Protein AF-A0A3P6E717-F1 (afdb_monomer_lite)

Organism: Brassica oleracea (NCBI:txid3712)

Structure (mmCIF, N/CA/C/O backbone):
data_AF-A0A3P6E717-F1
#
_entry.id   AF-A0A3P6E717-F1
#
loop_
_atom_site.group_PDB
_atom_site.id
_atom_site.type_symbol
_atom_site.label_atom_id
_atom_site.label_alt_id
_atom_site.label_comp_id
_atom_site.label_asym_id
_atom_site.label_entity_id
_atom_site.label_seq_id
_atom_site.pdbx_PDB_ins_code
_atom_site.Cartn_x
_atom_site.Cartn_y
_atom_site.Cartn_z
_atom_site.occupancy
_atom_site.B_iso_or_equiv
_atom_site.auth_seq_id
_atom_site.auth_comp_id
_atom_site.auth_asym_id
_atom_site.auth_atom_id
_atom_site.pdbx_PDB_model_num
ATOM 1 N N . MET A 1 1 ? 20.340 5.785 -1.366 1.00 33.19 1 MET A N 1
ATOM 2 C CA . MET A 1 1 ? 19.830 6.928 -2.163 1.00 33.19 1 MET A CA 1
ATOM 3 C C . MET A 1 1 ? 18.488 6.472 -2.707 1.00 33.19 1 MET A C 1
ATOM 5 O O . MET A 1 1 ? 18.369 6.129 -3.873 1.00 33.19 1 MET A O 1
ATOM 9 N N . ASN A 1 2 ? 17.543 6.286 -1.786 1.00 37.41 2 ASN A N 1
ATOM 10 C CA . ASN A 1 2 ? 16.376 5.433 -1.985 1.00 37.41 2 ASN A CA 1
ATOM 11 C C . ASN A 1 2 ? 15.251 6.307 -2.511 1.00 37.41 2 ASN A C 1
ATOM 13 O O . ASN A 1 2 ? 14.737 7.083 -1.724 1.00 37.41 2 ASN A O 1
ATOM 17 N N . ASP A 1 3 ? 14.952 6.236 -3.809 1.00 42.62 3 ASP A N 1
ATOM 18 C CA . ASP A 1 3 ? 13.673 6.601 -4.443 1.00 42.62 3 ASP A CA 1
ATOM 19 C C . ASP A 1 3 ? 12.843 7.699 -3.730 1.00 42.62 3 ASP A C 1
ATOM 21 O O . ASP A 1 3 ? 11.655 7.535 -3.450 1.00 42.62 3 ASP A O 1
ATOM 25 N N . VAL A 1 4 ? 13.473 8.841 -3.410 1.00 44.28 4 VAL A N 1
ATOM 26 C CA . VAL A 1 4 ? 12.834 9.958 -2.692 1.00 44.28 4 VAL A CA 1
ATOM 27 C C . VAL A 1 4 ? 12.100 10.831 -3.710 1.00 44.28 4 VAL A C 1
ATOM 29 O O . VAL A 1 4 ? 12.499 11.956 -4.008 1.00 44.28 4 VAL A O 1
ATOM 32 N N . GLY A 1 5 ? 11.048 10.277 -4.308 1.00 42.91 5 GLY A N 1
ATOM 33 C CA . GLY A 1 5 ? 10.013 11.070 -4.959 1.00 42.91 5 GLY A CA 1
ATOM 34 C C . GLY A 1 5 ? 9.232 11.862 -3.906 1.00 42.91 5 GLY A C 1
ATOM 35 O O . GLY A 1 5 ? 9.058 11.419 -2.773 1.00 42.91 5 GLY A O 1
ATOM 36 N N . ILE A 1 6 ? 8.746 13.039 -4.291 1.00 46.97 6 ILE A N 1
ATOM 37 C CA . ILE A 1 6 ? 8.024 14.065 -3.504 1.00 46.97 6 ILE A CA 1
ATOM 38 C C . ILE A 1 6 ? 6.771 13.540 -2.744 1.00 46.97 6 ILE A C 1
ATOM 40 O O . ILE A 1 6 ? 6.142 14.266 -1.977 1.00 46.97 6 ILE A O 1
ATOM 44 N N . CYS A 1 7 ? 6.426 12.259 -2.884 1.00 51.88 7 CYS A N 1
ATOM 45 C CA . CYS A 1 7 ? 5.183 11.656 -2.412 1.00 51.88 7 CYS A CA 1
ATOM 46 C C . CYS A 1 7 ? 5.056 11.542 -0.875 1.00 51.88 7 CYS A C 1
ATOM 48 O O . CYS A 1 7 ? 3.945 11.633 -0.358 1.00 51.88 7 CYS A O 1
ATOM 50 N N . ARG A 1 8 ? 6.165 11.413 -0.122 1.00 64.50 8 ARG A N 1
ATOM 51 C CA . ARG A 1 8 ? 6.134 11.087 1.325 1.00 64.50 8 ARG A CA 1
ATOM 52 C C . ARG A 1 8 ? 5.283 12.030 2.183 1.00 64.50 8 ARG A C 1
ATOM 54 O O . ARG A 1 8 ? 4.440 11.580 2.947 1.00 64.50 8 ARG A O 1
ATOM 61 N N . LEU A 1 9 ? 5.513 13.339 2.081 1.00 60.22 9 LEU A N 1
ATOM 62 C CA . LEU A 1 9 ? 4.831 14.331 2.926 1.00 60.22 9 LEU A CA 1
ATOM 63 C C . LEU A 1 9 ? 3.437 14.674 2.410 1.00 60.22 9 LEU A C 1
ATOM 65 O O . LEU A 1 9 ? 2.529 14.908 3.204 1.00 60.22 9 LEU A O 1
ATOM 69 N N . GLN A 1 10 ? 3.271 14.698 1.088 1.00 65.25 10 GLN A N 1
ATOM 70 C CA . GLN A 1 10 ? 2.012 15.090 0.474 1.00 65.25 10 GLN A CA 1
ATOM 71 C C . GLN A 1 10 ? 0.927 14.043 0.739 1.00 65.25 10 GLN A C 1
ATOM 73 O O . GLN A 1 10 ? -0.167 14.398 1.174 1.00 65.25 10 GLN A O 1
ATOM 78 N N . LEU A 1 11 ? 1.247 12.757 0.563 1.00 69.25 11 LEU A N 1
ATOM 79 C CA . LEU A 1 11 ? 0.319 11.663 0.850 1.00 69.25 11 LEU A CA 1
ATOM 80 C C . LEU A 1 11 ? -0.103 11.657 2.326 1.00 69.25 11 LEU A C 1
ATOM 82 O O . LEU A 1 11 ? -1.282 11.511 2.642 1.00 69.25 11 LEU A O 1
ATOM 86 N N . TYR A 1 12 ? 0.863 11.878 3.221 1.00 78.62 12 TYR A N 1
ATOM 87 C CA . TYR A 1 12 ? 0.625 11.896 4.658 1.00 78.62 12 TYR A CA 1
ATOM 88 C C . TYR A 1 12 ? -0.274 13.067 5.078 1.00 78.62 12 TYR A C 1
ATOM 90 O O . TYR A 1 12 ? -1.259 12.853 5.772 1.00 78.62 12 TYR A O 1
ATOM 98 N N . HIS A 1 13 ? 0.004 14.289 4.610 1.00 79.62 13 HIS A N 1
ATOM 99 C CA . HIS A 1 13 ? -0.761 15.480 4.999 1.00 79.62 13 HIS A CA 1
ATOM 100 C C . HIS A 1 13 ? -2.222 15.452 4.522 1.00 79.62 13 HIS A C 1
ATOM 102 O O . HIS A 1 13 ? -3.141 15.751 5.286 1.00 79.62 13 HIS A O 1
ATOM 108 N N . TYR A 1 14 ? -2.460 15.073 3.263 1.00 81.12 14 TYR A N 1
ATOM 109 C CA . TYR A 1 14 ? -3.834 14.962 2.764 1.00 81.12 14 TYR A CA 1
ATOM 110 C C . TYR A 1 14 ? -4.577 13.797 3.415 1.00 81.12 14 TYR A C 1
ATOM 112 O O . TYR A 1 14 ? -5.756 13.925 3.746 1.00 81.12 14 TYR A O 1
ATOM 120 N N . GLY A 1 15 ? -3.894 12.675 3.632 1.00 81.25 15 GLY A N 1
ATOM 121 C CA . GLY A 1 15 ? -4.521 11.524 4.257 1.00 81.25 15 GLY A CA 1
ATOM 122 C C . GLY A 1 15 ? -4.812 11.723 5.752 1.00 81.25 15 GLY A C 1
ATOM 123 O O . GLY A 1 15 ? -5.841 11.246 6.217 1.00 81.25 15 GLY A O 1
ATOM 124 N N . GLU A 1 16 ? -4.023 12.525 6.476 1.00 87.00 16 GLU A N 1
ATOM 125 C CA . GLU A 1 16 ? -4.347 12.997 7.834 1.00 87.00 16 GLU A CA 1
ATOM 126 C C . GLU A 1 16 ? -5.705 13.713 7.864 1.00 87.00 16 GLU A C 1
ATOM 128 O O . GLU A 1 16 ? -6.587 13.365 8.652 1.00 87.00 16 GLU A O 1
ATOM 133 N N . THR A 1 17 ? -5.911 14.661 6.943 1.00 89.38 17 THR A N 1
ATOM 134 C CA . THR A 1 17 ? -7.173 15.411 6.838 1.00 89.38 17 THR A CA 1
ATOM 135 C C . THR A 1 17 ? -8.346 14.491 6.495 1.00 89.38 17 THR A C 1
ATOM 137 O O . THR A 1 17 ? -9.398 14.553 7.132 1.00 89.38 17 THR A O 1
ATOM 140 N N . ASN A 1 18 ? -8.172 13.605 5.512 1.00 90.88 18 ASN A N 1
ATOM 141 C CA . ASN A 1 18 ? -9.211 12.654 5.117 1.00 90.88 18 ASN A CA 1
ATOM 142 C C . ASN A 1 18 ? -9.575 11.707 6.261 1.00 90.88 18 ASN A C 1
ATOM 144 O O . ASN A 1 18 ? -10.755 11.480 6.522 1.00 90.88 18 ASN A O 1
ATOM 148 N N . ARG A 1 19 ? -8.576 11.197 6.983 1.00 89.19 19 ARG A N 1
ATOM 149 C CA . ARG A 1 19 ? -8.772 10.288 8.112 1.00 89.19 19 ARG A CA 1
ATOM 150 C C . ARG A 1 19 ? -9.497 10.968 9.267 1.00 89.19 19 ARG A C 1
ATOM 152 O O . ARG A 1 19 ? -10.408 10.364 9.827 1.00 89.19 19 ARG A O 1
ATOM 159 N N . ALA A 1 20 ? -9.181 12.231 9.562 1.00 90.56 20 ALA A N 1
ATOM 160 C CA . ALA A 1 20 ? -9.919 13.027 10.546 1.00 90.56 20 ALA A CA 1
ATOM 161 C C . ALA A 1 20 ? -11.410 13.187 10.183 1.00 90.56 20 ALA A C 1
ATOM 163 O O . ALA A 1 20 ? -12.260 13.282 11.067 1.00 90.56 20 ALA A O 1
ATOM 164 N N . LEU A 1 21 ? -11.738 13.167 8.887 1.00 94.12 21 LEU A N 1
ATOM 165 C CA . LEU A 1 21 ? -13.110 13.204 8.368 1.00 94.12 21 LEU A CA 1
ATOM 166 C C . LEU A 1 21 ? -13.740 11.810 8.184 1.00 94.12 21 LEU A C 1
ATOM 168 O O . LEU A 1 21 ? -14.893 11.712 7.766 1.00 94.12 21 LEU A O 1
ATOM 172 N N . GLY A 1 22 ? -13.011 10.731 8.487 1.00 92.69 22 GLY A N 1
ATOM 173 C CA . GLY A 1 22 ? -13.457 9.355 8.269 1.00 92.69 22 GLY A CA 1
ATOM 174 C C . GLY A 1 22 ? -13.520 8.941 6.795 1.00 92.69 22 GLY A C 1
ATOM 175 O O . GLY A 1 22 ? -14.215 7.984 6.474 1.00 92.69 22 GLY A O 1
ATOM 176 N N . LEU A 1 23 ? -12.823 9.641 5.900 1.00 94.56 23 LEU A N 1
ATOM 177 C CA . LEU A 1 23 ? -12.806 9.364 4.464 1.00 94.56 23 LEU A CA 1
ATOM 178 C C . LEU A 1 23 ? -11.708 8.364 4.091 1.00 94.56 23 LEU A C 1
ATOM 180 O O . LEU A 1 23 ? -10.593 8.409 4.616 1.00 94.56 23 LEU A O 1
ATOM 184 N N . HIS A 1 24 ? -12.008 7.509 3.115 1.00 94.75 24 HIS A N 1
ATOM 185 C CA . HIS A 1 24 ? -11.009 6.670 2.456 1.00 94.75 24 HIS A CA 1
ATOM 186 C C . HIS A 1 24 ? -10.038 7.532 1.645 1.00 94.75 24 HIS A C 1
ATOM 188 O O . HIS A 1 24 ? -10.430 8.539 1.052 1.00 94.75 24 HIS A O 1
ATOM 194 N N . THR A 1 25 ? -8.771 7.128 1.580 1.00 94.31 25 THR A N 1
ATOM 195 C CA . THR A 1 25 ? -7.741 7.857 0.823 1.00 94.31 25 THR A CA 1
ATOM 196 C C . THR A 1 25 ? -7.129 6.964 -0.243 1.00 94.31 25 THR A C 1
ATOM 198 O O . THR A 1 25 ? -6.472 5.981 0.085 1.00 94.31 25 THR A O 1
ATOM 201 N N . LEU A 1 26 ? -7.312 7.325 -1.516 1.00 93.88 26 LEU A N 1
ATOM 202 C CA . LEU A 1 26 ? -6.626 6.685 -2.638 1.00 93.88 26 LEU A CA 1
ATOM 203 C C . LEU A 1 26 ? -5.216 7.262 -2.799 1.00 93.88 26 LEU A C 1
ATOM 205 O O . LEU A 1 26 ? -5.034 8.460 -3.019 1.00 93.88 26 LEU A O 1
ATOM 209 N N . CYS A 1 27 ? -4.230 6.379 -2.759 1.00 91.44 27 CYS A N 1
ATOM 210 C CA . CYS A 1 27 ? -2.820 6.670 -2.925 1.00 91.44 27 CYS A CA 1
ATOM 211 C C . CYS A 1 27 ? -2.336 6.124 -4.273 1.00 91.44 27 CYS A C 1
ATOM 213 O O . CYS A 1 27 ? -2.188 4.913 -4.465 1.00 91.44 27 CYS A O 1
ATOM 215 N N . LEU A 1 28 ? -2.082 7.033 -5.215 1.00 90.81 28 LEU A N 1
ATOM 216 C CA . LEU A 1 28 ? -1.434 6.700 -6.482 1.00 90.81 28 LEU A CA 1
ATOM 217 C C . LEU A 1 28 ? 0.078 6.636 -6.265 1.00 90.81 28 LEU A C 1
ATOM 219 O O . LEU A 1 28 ? 0.672 7.588 -5.758 1.00 90.81 28 LEU A O 1
ATOM 223 N N . LEU A 1 29 ? 0.678 5.501 -6.620 1.00 89.19 29 LEU A N 1
ATOM 224 C CA . LEU A 1 29 ? 2.088 5.228 -6.355 1.00 89.19 29 LEU A CA 1
ATOM 225 C C . LEU A 1 29 ? 2.976 5.736 -7.491 1.00 89.19 29 LEU A C 1
ATOM 227 O O . LEU A 1 29 ? 2.548 5.820 -8.643 1.00 89.19 29 LEU A O 1
ATOM 231 N N . ASP A 1 30 ? 4.213 6.095 -7.146 1.00 85.25 30 ASP A N 1
ATOM 232 C CA . ASP A 1 30 ? 5.137 6.739 -8.079 1.00 85.25 30 ASP A CA 1
ATOM 233 C C . ASP A 1 30 ? 5.557 5.797 -9.221 1.00 85.25 30 ASP A C 1
ATOM 235 O O . ASP A 1 30 ? 5.779 4.594 -9.041 1.00 85.25 30 ASP A O 1
ATOM 239 N N . ILE A 1 31 ? 5.679 6.368 -10.416 1.00 84.38 31 ILE A N 1
ATOM 240 C CA . ILE A 1 31 ? 6.056 5.680 -11.647 1.00 84.38 31 ILE A CA 1
ATOM 241 C C . ILE A 1 31 ? 7.135 6.519 -12.317 1.00 84.38 31 ILE A C 1
ATOM 243 O O . ILE A 1 31 ? 6.868 7.610 -12.820 1.00 84.38 31 ILE A O 1
ATOM 247 N N . ARG A 1 32 ? 8.356 5.988 -12.384 1.00 78.56 32 ARG A N 1
ATOM 248 C CA . ARG A 1 32 ? 9.492 6.674 -13.005 1.00 78.56 32 ARG A CA 1
ATOM 249 C C . ARG A 1 32 ? 9.915 5.919 -14.248 1.00 78.56 32 ARG A C 1
ATOM 251 O O . ARG A 1 32 ? 10.480 4.833 -14.175 1.00 78.56 32 ARG A O 1
ATOM 258 N N . VAL A 1 33 ? 9.619 6.482 -15.413 1.00 78.44 33 VAL A N 1
ATOM 259 C CA . VAL A 1 33 ? 9.856 5.841 -16.711 1.00 78.44 33 VAL A CA 1
ATOM 260 C C . VAL A 1 33 ? 10.612 6.812 -17.608 1.00 78.44 33 VAL A C 1
ATOM 262 O O . VAL A 1 33 ? 10.239 7.978 -17.706 1.00 78.44 33 VAL A O 1
ATOM 265 N N . LYS A 1 34 ? 11.646 6.323 -18.307 1.00 70.38 34 LYS A N 1
ATOM 266 C CA . LYS A 1 34 ? 12.458 7.115 -19.252 1.00 70.38 34 LYS A CA 1
ATOM 267 C C . LYS A 1 34 ? 13.101 8.359 -18.621 1.00 70.38 34 LYS A C 1
ATOM 269 O O . LYS A 1 34 ? 13.210 9.399 -19.273 1.00 70.38 34 LYS A O 1
ATOM 274 N N . GLU A 1 35 ? 13.586 8.254 -17.389 1.00 73.88 35 GLU A N 1
ATOM 275 C CA . GLU A 1 35 ? 14.458 9.292 -16.839 1.00 73.88 35 GLU A CA 1
ATOM 276 C C . GLU A 1 35 ? 15.842 9.208 -17.507 1.00 73.88 35 GLU A C 1
ATOM 278 O O . GLU A 1 35 ? 16.405 8.113 -17.603 1.00 73.88 35 GLU A O 1
ATOM 283 N N . PRO A 1 36 ? 16.385 10.316 -18.043 1.00 73.44 36 PRO A N 1
ATOM 284 C CA . PRO A 1 36 ? 17.741 10.327 -18.575 1.00 73.44 36 PRO A CA 1
ATOM 285 C C . PRO A 1 36 ? 18.746 10.122 -17.437 1.00 73.44 36 PRO A C 1
ATOM 287 O O . PRO A 1 36 ? 18.606 10.708 -16.365 1.00 73.44 36 PRO A O 1
ATOM 290 N N . THR A 1 37 ? 19.780 9.317 -17.678 1.00 74.69 37 THR A N 1
ATOM 291 C CA . THR A 1 37 ? 20.830 9.080 -16.682 1.00 74.69 37 THR A CA 1
ATOM 292 C C . THR A 1 37 ? 21.543 10.384 -16.326 1.00 74.69 37 THR A C 1
ATOM 294 O O . THR A 1 37 ? 21.707 11.274 -17.168 1.00 74.69 37 THR A O 1
ATOM 297 N N . PHE A 1 38 ? 22.028 10.488 -15.086 1.00 72.50 38 PHE A N 1
ATOM 298 C CA . PHE A 1 38 ? 22.779 11.663 -14.626 1.00 72.50 38 PHE A CA 1
ATOM 299 C C . PHE A 1 38 ? 23.960 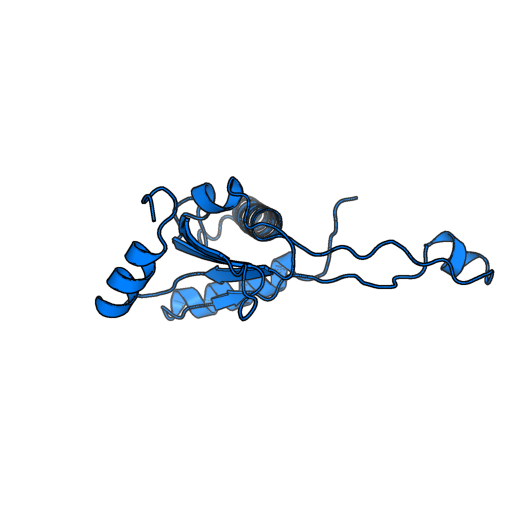11.994 -15.555 1.00 72.50 38 PHE A C 1
ATOM 301 O O . PHE A 1 38 ? 24.180 13.148 -15.916 1.00 72.50 38 PHE A O 1
ATOM 308 N N . GLU A 1 39 ? 24.669 10.969 -16.035 1.00 72.12 39 GLU A N 1
ATOM 309 C CA . GLU A 1 39 ? 25.761 11.143 -16.994 1.00 72.12 39 GLU A CA 1
ATOM 310 C C . GLU A 1 39 ? 25.282 11.723 -18.337 1.00 72.12 39 GLU A C 1
ATOM 312 O O . GLU A 1 39 ? 25.922 12.627 -18.884 1.00 72.12 39 GLU A O 1
ATOM 317 N N . SER A 1 40 ? 24.131 11.263 -18.843 1.00 71.38 40 SER A N 1
ATOM 318 C CA . SER A 1 40 ? 23.528 11.794 -20.069 1.00 71.38 40 SER A CA 1
ATOM 319 C C . SER A 1 40 ? 23.086 13.252 -19.915 1.00 71.38 40 SER A C 1
ATOM 321 O O . SER A 1 40 ? 23.164 14.000 -20.891 1.00 71.38 40 SER A O 1
ATOM 323 N N . LEU A 1 41 ? 22.630 13.658 -18.726 1.00 71.62 41 LEU A N 1
ATOM 324 C CA . LEU A 1 41 ? 22.239 15.038 -18.423 1.00 71.62 41 LEU A CA 1
ATOM 325 C C . LEU A 1 41 ? 23.453 15.972 -18.344 1.00 71.62 41 LEU A C 1
ATOM 327 O O . LEU A 1 41 ? 23.416 17.070 -18.895 1.00 71.62 41 LEU A O 1
ATOM 331 N N . CYS A 1 42 ? 24.538 15.541 -17.696 1.00 74.69 42 CYS A N 1
ATOM 332 C CA . CYS A 1 42 ? 25.715 16.383 -17.471 1.00 74.69 42 CYS A CA 1
ATOM 333 C C . CYS A 1 42 ? 26.612 16.551 -18.703 1.00 74.69 42 CYS A C 1
ATOM 335 O O . CYS A 1 42 ? 27.277 17.577 -18.830 1.00 74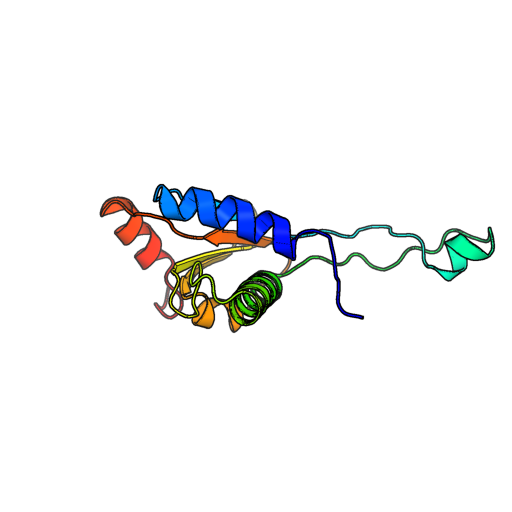.69 42 CYS A O 1
ATOM 337 N N . ARG A 1 43 ? 26.688 15.550 -19.590 1.00 73.31 43 ARG A N 1
ATOM 338 C CA . ARG A 1 43 ? 27.677 15.529 -20.687 1.00 73.31 43 ARG A CA 1
ATOM 339 C C . ARG A 1 43 ? 27.118 15.859 -22.072 1.00 73.31 43 ARG A C 1
ATOM 341 O O . ARG A 1 43 ? 27.878 15.839 -23.034 1.00 73.31 43 ARG A O 1
ATOM 348 N N . GLY A 1 44 ? 25.817 16.140 -22.204 1.00 62.19 44 GLY A N 1
ATOM 349 C CA . GLY A 1 44 ? 25.190 16.453 -23.501 1.00 62.19 44 GLY A CA 1
ATOM 350 C C . GLY A 1 44 ? 25.323 15.336 -24.552 1.00 62.19 44 GLY A C 1
ATOM 351 O O . GLY A 1 44 ? 25.214 15.598 -25.748 1.00 62.19 44 GLY A O 1
ATOM 352 N N . GLY A 1 45 ? 25.609 14.105 -24.111 1.00 66.06 45 GLY A N 1
ATOM 353 C CA . GLY A 1 45 ? 25.852 12.938 -24.959 1.00 66.06 45 GLY A CA 1
ATOM 354 C C . GLY A 1 45 ? 24.571 12.221 -25.403 1.00 66.06 45 GLY A C 1
ATOM 355 O O . GLY A 1 45 ? 23.464 12.748 -25.303 1.00 66.06 45 GLY A O 1
ATOM 356 N N . LYS A 1 46 ? 24.712 10.984 -25.905 1.00 68.19 46 LYS A N 1
ATOM 357 C CA . LYS A 1 46 ? 23.567 10.137 -26.288 1.00 68.19 46 LYS A CA 1
ATOM 358 C C . LYS A 1 46 ? 22.616 9.954 -25.101 1.00 68.19 46 LYS A C 1
ATOM 360 O O . LYS A 1 46 ? 23.058 9.573 -24.023 1.00 68.19 46 LYS A O 1
ATOM 365 N N . LYS A 1 47 ? 21.314 10.164 -25.338 1.00 7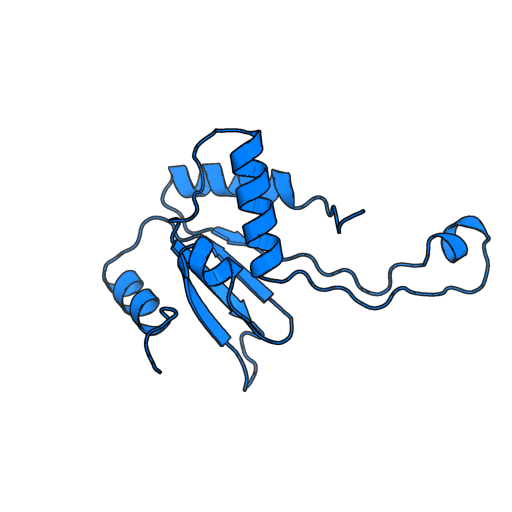0.00 47 LYS A N 1
ATOM 366 C CA . LYS A 1 47 ? 20.256 9.971 -24.338 1.00 70.00 47 LYS A CA 1
ATOM 367 C C . LYS A 1 47 ? 20.189 8.507 -23.918 1.00 70.00 47 LYS A C 1
ATOM 369 O O . LYS A 1 47 ? 19.635 7.680 -24.640 1.00 70.00 47 LYS A O 1
ATOM 374 N N . GLN A 1 48 ? 20.773 8.204 -22.767 1.00 74.81 48 GLN A N 1
ATOM 375 C CA . GLN A 1 48 ? 20.650 6.908 -22.118 1.00 74.81 48 GLN A CA 1
ATOM 376 C C . GLN A 1 48 ? 19.598 7.029 -21.022 1.00 74.81 48 GLN A C 1
ATOM 378 O O . GLN A 1 48 ? 19.646 7.954 -20.214 1.00 74.81 48 GLN A O 1
ATOM 383 N N . TYR A 1 49 ? 18.621 6.129 -21.043 1.00 79.44 49 TYR A N 1
ATOM 384 C CA . TYR A 1 49 ? 17.490 6.147 -20.127 1.00 79.44 49 TYR A CA 1
ATOM 385 C C . TYR A 1 49 ? 17.656 5.067 -19.071 1.00 79.44 49 TYR A C 1
ATOM 387 O O . TYR A 1 49 ? 18.095 3.957 -19.379 1.00 79.44 49 TYR A O 1
ATOM 395 N N . GLU A 1 50 ? 17.293 5.394 -17.839 1.00 77.00 50 GLU A N 1
ATOM 396 C CA . GLU A 1 50 ? 17.203 4.411 -16.770 1.00 77.00 50 GLU A CA 1
ATOM 397 C C . GLU A 1 50 ? 16.046 3.430 -17.015 1.00 77.00 50 GLU A C 1
ATOM 399 O O . GLU A 1 50 ? 15.039 3.797 -17.642 1.00 77.00 50 GLU A O 1
ATOM 404 N N . PRO A 1 51 ? 16.171 2.174 -16.539 1.00 80.94 51 PRO A N 1
ATOM 405 C CA . PRO A 1 51 ? 15.063 1.233 -16.574 1.00 80.94 51 PRO A CA 1
ATOM 406 C C . PRO A 1 51 ? 13.874 1.785 -15.772 1.00 80.94 51 PRO A C 1
ATOM 408 O O . PRO A 1 51 ? 14.073 2.491 -14.779 1.00 80.94 51 PRO A O 1
ATOM 411 N N . PRO A 1 52 ? 12.635 1.477 -16.190 1.00 83.88 52 PRO A N 1
ATOM 412 C CA . PRO A 1 52 ? 11.450 1.963 -15.508 1.00 83.88 52 PRO A CA 1
ATOM 413 C C . PRO A 1 52 ? 11.375 1.404 -14.085 1.00 83.88 52 PRO A C 1
ATOM 415 O O . PRO A 1 52 ? 11.582 0.210 -13.867 1.00 83.88 52 PRO A O 1
ATOM 418 N N . ARG A 1 53 ? 11.053 2.269 -13.125 1.00 85.06 53 ARG A N 1
ATOM 419 C CA . ARG A 1 53 ? 10.828 1.914 -11.724 1.00 85.06 53 ARG A CA 1
ATOM 420 C C . ARG A 1 53 ? 9.380 2.212 -11.365 1.00 85.06 53 ARG A C 1
ATOM 422 O O . ARG A 1 53 ? 8.864 3.281 -11.688 1.00 85.06 53 ARG A O 1
ATOM 429 N N . TYR A 1 54 ? 8.745 1.264 -10.695 1.00 89.75 54 TYR A N 1
ATOM 430 C CA . TYR A 1 54 ? 7.368 1.366 -10.232 1.00 89.75 54 TYR A CA 1
ATOM 431 C C . TYR A 1 54 ? 7.367 1.146 -8.729 1.00 89.75 54 TYR A C 1
ATOM 433 O O . TYR A 1 54 ? 7.922 0.156 -8.252 1.00 89.75 54 TYR A O 1
ATOM 441 N N . MET A 1 55 ? 6.770 2.072 -7.990 1.00 90.75 55 MET A N 1
ATOM 442 C CA . MET A 1 55 ? 6.645 1.938 -6.548 1.00 90.75 55 MET A CA 1
ATOM 443 C C . MET A 1 55 ? 5.640 0.831 -6.210 1.00 90.75 55 MET A C 1
ATOM 445 O O . MET A 1 55 ? 4.555 0.753 -6.791 1.00 90.75 55 MET A O 1
ATOM 449 N N . THR A 1 56 ? 6.012 -0.037 -5.269 1.00 93.38 56 THR A N 1
ATOM 450 C CA . THR A 1 56 ? 5.154 -1.122 -4.784 1.00 93.38 56 THR A CA 1
ATOM 451 C C . THR A 1 56 ? 4.314 -0.673 -3.589 1.00 93.38 56 THR A C 1
ATOM 453 O O . THR A 1 56 ? 4.620 0.333 -2.947 1.00 93.38 56 THR A O 1
ATOM 456 N N . VAL A 1 57 ? 3.266 -1.440 -3.261 1.00 94.56 57 VAL A N 1
ATOM 457 C CA . VAL A 1 57 ? 2.461 -1.220 -2.048 1.00 94.56 57 VAL A CA 1
ATOM 458 C C . VAL A 1 57 ? 3.342 -1.301 -0.800 1.00 94.56 57 VAL A C 1
ATOM 460 O O . VAL A 1 57 ? 3.247 -0.439 0.066 1.00 94.56 57 VAL A O 1
ATOM 463 N N . ASN A 1 58 ? 4.254 -2.274 -0.757 1.00 94.44 58 ASN A N 1
ATOM 464 C CA . ASN A 1 58 ? 5.191 -2.484 0.346 1.00 94.44 58 ASN A CA 1
ATOM 465 C C . ASN A 1 58 ? 6.025 -1.224 0.608 1.00 94.44 58 ASN A C 1
ATOM 467 O O . ASN A 1 58 ? 6.022 -0.698 1.716 1.00 94.44 58 ASN A O 1
ATOM 471 N N . THR A 1 59 ? 6.661 -0.679 -0.437 1.00 92.75 59 THR A N 1
ATOM 472 C CA . THR A 1 59 ? 7.458 0.550 -0.323 1.00 92.75 59 THR A CA 1
ATOM 473 C C . THR A 1 59 ? 6.601 1.747 0.081 1.00 92.75 59 THR A C 1
ATOM 475 O O . THR A 1 59 ? 7.055 2.589 0.849 1.00 92.75 59 THR A O 1
ATOM 478 N N . ALA A 1 60 ? 5.364 1.850 -0.410 1.00 92.25 60 ALA A N 1
ATOM 479 C CA . ALA A 1 60 ? 4.468 2.937 -0.023 1.00 92.25 60 ALA A CA 1
ATOM 480 C C . ALA A 1 60 ? 4.117 2.893 1.474 1.00 92.25 60 ALA A C 1
ATOM 482 O O . ALA A 1 60 ? 4.148 3.929 2.139 1.00 92.25 60 ALA A O 1
ATOM 483 N N . ILE A 1 61 ? 3.830 1.702 2.008 1.00 94.06 61 ILE A N 1
ATOM 484 C CA . ILE A 1 61 ? 3.542 1.494 3.432 1.00 94.06 61 ILE A CA 1
ATOM 485 C C . ILE A 1 61 ? 4.780 1.789 4.283 1.00 94.06 61 ILE A C 1
ATOM 487 O O . ILE A 1 61 ? 4.681 2.582 5.218 1.00 94.06 61 ILE A O 1
ATOM 491 N N . GLU A 1 62 ? 5.945 1.246 3.916 1.00 93.25 62 GLU A N 1
ATOM 492 C CA . GLU A 1 62 ? 7.221 1.503 4.605 1.00 93.25 62 GLU A CA 1
ATOM 493 C C . GLU A 1 62 ? 7.481 3.015 4.712 1.00 93.25 62 GLU A C 1
ATOM 495 O O . GLU A 1 62 ? 7.797 3.546 5.777 1.00 93.25 62 GLU A O 1
ATOM 500 N N . GLN A 1 63 ? 7.270 3.750 3.615 1.00 90.81 63 GLN A N 1
ATOM 501 C CA . GLN A 1 63 ? 7.439 5.200 3.588 1.00 90.81 63 GLN A CA 1
ATOM 502 C C . GLN A 1 63 ? 6.446 5.945 4.488 1.00 90.81 63 GLN A C 1
ATOM 504 O O . GLN A 1 63 ? 6.839 6.929 5.120 1.00 90.81 63 GLN A O 1
ATOM 509 N N . LEU A 1 64 ? 5.183 5.515 4.539 1.00 90.81 64 LEU A N 1
ATOM 510 C CA . LEU A 1 64 ? 4.166 6.117 5.404 1.00 90.81 64 LEU A CA 1
ATOM 511 C C . LEU A 1 64 ? 4.483 5.894 6.884 1.00 90.81 64 LEU A C 1
ATOM 513 O O . LEU A 1 64 ? 4.441 6.851 7.658 1.00 90.81 64 LEU A O 1
ATOM 517 N N . LEU A 1 65 ? 4.857 4.668 7.259 1.00 91.88 65 LEU A N 1
ATOM 518 C CA . LEU A 1 65 ? 5.250 4.318 8.625 1.00 91.88 65 LEU A CA 1
ATOM 519 C C . LEU A 1 65 ? 6.546 5.028 9.043 1.00 91.88 65 LEU A C 1
ATOM 521 O O . LEU A 1 65 ? 6.660 5.490 10.176 1.00 91.88 65 LEU A O 1
ATOM 525 N N . GLU A 1 66 ? 7.504 5.209 8.130 1.00 91.19 66 GLU A N 1
ATOM 526 C CA . GLU A 1 66 ? 8.727 5.969 8.417 1.00 91.19 66 GLU A CA 1
ATOM 527 C C . GLU A 1 66 ? 8.437 7.465 8.649 1.00 91.19 66 GLU A C 1
ATOM 529 O O . GLU A 1 66 ? 9.068 8.104 9.495 1.00 91.19 66 GLU A O 1
ATOM 534 N N . VAL A 1 67 ? 7.496 8.056 7.899 1.00 89.31 67 VAL A N 1
ATOM 535 C CA . VAL A 1 67 ? 7.058 9.447 8.124 1.00 89.31 67 VAL A CA 1
ATOM 536 C C . VAL A 1 67 ? 6.343 9.571 9.465 1.00 89.31 67 VAL A C 1
ATOM 538 O O . VAL A 1 67 ? 6.643 10.499 10.216 1.00 89.31 67 VAL A O 1
ATOM 541 N N . GLU A 1 68 ? 5.462 8.624 9.783 1.00 88.69 68 GLU A N 1
ATOM 542 C CA . GLU A 1 68 ? 4.779 8.540 11.072 1.00 88.69 68 GLU A CA 1
ATOM 543 C C . GLU A 1 68 ? 5.780 8.479 12.232 1.00 88.69 68 GLU A C 1
ATOM 545 O O . GLU A 1 68 ? 5.728 9.309 13.134 1.00 88.69 68 GLU A O 1
ATOM 550 N N . GLN A 1 69 ? 6.768 7.581 12.169 1.00 89.75 69 GLN A N 1
ATOM 551 C CA . GLN A 1 69 ? 7.793 7.436 13.207 1.00 89.75 69 GLN A CA 1
ATOM 552 C C . GLN A 1 69 ? 8.589 8.730 13.441 1.00 89.75 69 GLN A C 1
ATOM 554 O O . GLN A 1 69 ? 9.008 9.012 14.564 1.00 89.75 69 GLN A O 1
ATOM 559 N N . LYS A 1 70 ? 8.816 9.523 12.387 1.00 88.62 70 LYS A N 1
ATOM 560 C CA . LYS A 1 70 ? 9.541 10.799 12.479 1.00 88.62 70 LYS A CA 1
ATOM 561 C C . LYS A 1 70 ? 8.688 11.943 13.016 1.00 88.62 70 LYS A C 1
ATOM 563 O O . LYS A 1 70 ? 9.248 12.847 13.633 1.00 88.62 70 LYS A O 1
ATOM 568 N N . ARG A 1 71 ? 7.384 11.949 12.729 1.00 86.69 71 ARG A N 1
ATOM 569 C CA . ARG A 1 71 ? 6.469 13.036 13.113 1.00 86.69 71 ARG A CA 1
ATOM 570 C C . ARG A 1 71 ? 5.832 12.800 14.481 1.00 86.69 71 ARG A C 1
ATOM 572 O O . ARG A 1 71 ? 5.786 13.725 15.281 1.00 86.69 71 ARG A O 1
ATOM 579 N N . GLY A 1 72 ? 5.419 11.567 14.766 1.00 83.94 72 GLY A N 1
ATOM 580 C CA . GLY A 1 72 ? 4.735 11.196 16.004 1.00 83.94 72 GLY A CA 1
ATOM 581 C C . GLY A 1 72 ? 3.297 11.712 16.098 1.00 83.94 72 GLY A C 1
ATOM 582 O O . GLY A 1 72 ? 2.765 11.807 17.203 1.00 83.94 72 GLY A O 1
ATOM 583 N N . ASP A 1 73 ? 2.669 12.044 14.966 1.00 83.38 73 ASP A N 1
ATOM 584 C CA . ASP A 1 73 ? 1.323 12.634 14.914 1.00 83.38 73 ASP A CA 1
ATOM 585 C C . ASP A 1 73 ? 0.210 11.580 15.143 1.00 83.3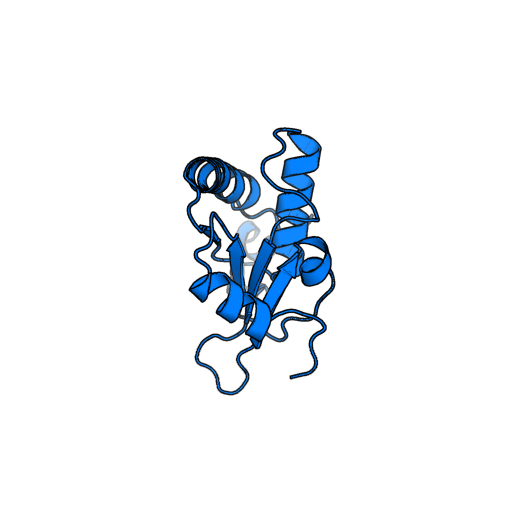8 73 ASP A C 1
ATOM 587 O O . ASP A 1 73 ? -0.952 11.926 15.348 1.00 83.38 73 ASP A O 1
ATOM 591 N N . SER A 1 74 ? 0.564 10.289 15.173 1.00 86.06 74 SER A N 1
ATOM 592 C CA . SER A 1 74 ? -0.312 9.120 15.351 1.00 86.06 74 SER A CA 1
ATOM 593 C C . SER A 1 74 ? -1.437 9.028 14.316 1.00 86.06 74 SER A C 1
ATOM 595 O O . SER A 1 74 ? -2.547 8.586 14.623 1.00 86.06 74 SER A O 1
ATOM 597 N N . VAL A 1 75 ? -1.159 9.444 13.078 1.00 88.19 75 VAL A N 1
ATOM 598 C CA . VAL A 1 75 ? -2.135 9.429 11.979 1.00 88.19 75 VAL A CA 1
ATOM 599 C C . VAL A 1 75 ? -2.332 8.007 11.468 1.00 88.19 75 VAL A C 1
ATOM 601 O O . VAL A 1 75 ? -3.468 7.538 11.342 1.00 88.19 75 VAL A O 1
ATOM 604 N N . TYR A 1 76 ? -1.231 7.312 11.196 1.00 90.00 76 TYR A N 1
ATOM 605 C CA . TYR A 1 76 ? -1.217 5.916 10.771 1.00 90.00 76 TYR A CA 1
ATOM 606 C C . TYR A 1 76 ? -0.479 5.049 11.784 1.00 90.00 76 TYR A C 1
ATOM 608 O O . TYR A 1 76 ? 0.245 5.525 12.652 1.00 90.00 76 TYR A O 1
ATOM 616 N N . SER A 1 77 ? -0.681 3.745 11.684 1.00 93.69 77 SER A N 1
ATOM 617 C CA . SER A 1 77 ? -0.012 2.749 12.511 1.00 93.69 77 SER A CA 1
ATOM 618 C C . SER A 1 77 ? 0.085 1.433 11.753 1.00 93.69 77 SER A C 1
ATOM 620 O O . SER A 1 77 ? -0.619 1.228 10.764 1.00 93.69 77 SER A O 1
ATOM 622 N N . GLU A 1 78 ? 0.906 0.514 12.256 1.00 95.00 78 GLU A N 1
ATOM 623 C CA . GLU A 1 78 ? 1.002 -0.861 11.751 1.00 95.00 78 GLU A CA 1
ATOM 624 C C . GLU A 1 78 ? -0.363 -1.570 11.654 1.00 95.00 78 GLU A C 1
ATOM 626 O O . GLU A 1 78 ? -0.566 -2.386 10.758 1.00 95.00 78 GLU A O 1
ATOM 631 N N . GLU A 1 79 ? -1.305 -1.210 12.530 1.00 95.44 79 GLU A N 1
ATOM 632 C CA . GLU A 1 79 ? -2.661 -1.771 12.617 1.00 95.44 79 GLU A CA 1
ATOM 633 C C . GLU A 1 79 ? -3.685 -1.027 11.744 1.00 95.44 79 GLU A C 1
ATOM 635 O O . GLU A 1 79 ? -4.872 -1.344 11.755 1.00 95.44 79 GLU A O 1
ATOM 640 N N . THR A 1 80 ? -3.268 0.004 11.006 1.00 95.06 80 THR A N 1
ATOM 641 C CA . THR A 1 80 ? -4.180 0.736 10.124 1.00 95.06 80 THR A CA 1
ATOM 642 C C . THR A 1 80 ? -4.602 -0.152 8.958 1.00 95.06 80 THR A C 1
ATOM 644 O O . THR A 1 80 ? -3.758 -0.653 8.220 1.00 95.06 80 THR A O 1
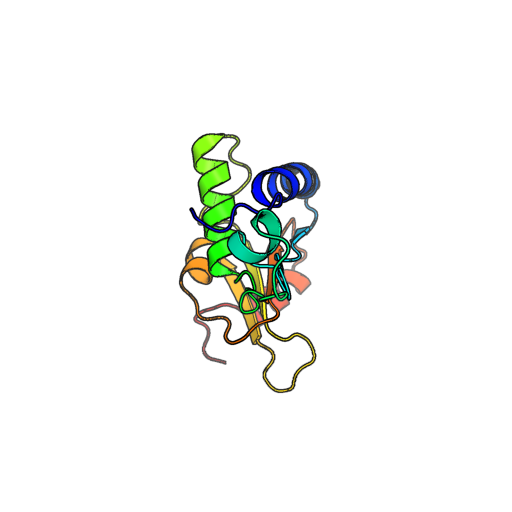ATOM 647 N N . GLU A 1 81 ? -5.911 -0.315 8.777 1.00 96.00 81 GLU A N 1
ATOM 648 C CA . GLU A 1 81 ? -6.488 -1.062 7.659 1.00 96.00 81 GLU A CA 1
ATOM 649 C C . GLU A 1 81 ? -6.245 -0.352 6.322 1.00 96.00 81 GLU A C 1
ATOM 651 O O . GLU A 1 81 ? -6.432 0.864 6.170 1.00 96.00 81 GLU A O 1
ATOM 656 N N . CYS A 1 82 ? -5.830 -1.126 5.328 1.00 96.38 82 CYS A N 1
ATOM 657 C CA . CYS A 1 82 ? -5.565 -0.652 3.984 1.00 96.38 82 CYS A CA 1
ATOM 658 C C . CYS A 1 82 ? -5.853 -1.738 2.943 1.00 96.38 82 CYS A C 1
ATOM 660 O O . CYS A 1 82 ? -6.023 -2.918 3.254 1.00 96.38 82 CYS A O 1
ATOM 662 N N . VAL A 1 83 ? -5.948 -1.315 1.685 1.00 97.38 83 VAL A N 1
ATOM 663 C CA . VAL A 1 83 ? -6.189 -2.197 0.546 1.00 97.38 83 VAL A CA 1
ATOM 664 C C . VAL A 1 83 ? -5.120 -1.959 -0.507 1.00 97.38 83 VAL A C 1
ATOM 666 O O . VAL A 1 83 ? -4.986 -0.857 -1.042 1.00 97.38 83 VAL A O 1
ATOM 669 N N . GLY A 1 84 ? -4.349 -3.000 -0.793 1.00 96.44 84 GLY A N 1
ATOM 670 C CA . GLY A 1 84 ? -3.374 -3.044 -1.868 1.00 96.44 84 GLY A CA 1
ATOM 671 C C . GLY A 1 84 ? -4.024 -3.555 -3.144 1.00 96.44 84 GLY A C 1
ATOM 672 O O . GLY A 1 84 ? -4.698 -4.586 -3.151 1.00 96.44 84 GLY A O 1
ATOM 673 N N . PHE A 1 85 ? -3.789 -2.846 -4.239 1.00 96.19 85 PHE A N 1
ATOM 674 C CA . PHE A 1 85 ? -4.263 -3.228 -5.559 1.00 96.19 85 PHE A CA 1
ATOM 675 C C . PHE A 1 85 ? -3.083 -3.382 -6.504 1.00 96.19 85 PHE A C 1
ATOM 677 O O . PHE A 1 85 ? -2.184 -2.539 -6.528 1.00 96.19 85 PHE A O 1
ATOM 684 N N . ALA A 1 86 ? -3.128 -4.413 -7.339 1.00 95.81 86 ALA A N 1
ATOM 685 C CA . ALA A 1 86 ? -2.183 -4.619 -8.423 1.00 95.81 86 ALA A CA 1
ATOM 686 C C . ALA A 1 86 ? -2.916 -4.970 -9.714 1.00 95.81 86 ALA A C 1
ATOM 688 O O . ALA A 1 86 ? -3.803 -5.825 -9.720 1.00 95.81 86 ALA A O 1
ATOM 689 N N . ARG A 1 87 ? -2.521 -4.313 -10.811 1.00 94.56 87 ARG A N 1
ATOM 690 C CA . ARG A 1 87 ? -3.027 -4.561 -12.173 1.00 94.56 87 ARG A CA 1
ATOM 691 C C . ARG A 1 87 ? -4.559 -4.573 -12.260 1.00 94.56 87 ARG A C 1
ATOM 693 O O . ARG A 1 87 ? -5.128 -5.402 -12.957 1.00 94.56 87 ARG A O 1
ATOM 700 N N . LEU A 1 88 ? -5.223 -3.652 -11.553 1.00 92.25 88 LEU A N 1
ATOM 701 C CA . LEU A 1 88 ? -6.683 -3.488 -11.586 1.00 92.25 88 LEU A CA 1
ATOM 702 C C . LEU A 1 88 ? -7.208 -3.477 -13.031 1.00 92.25 88 LEU A C 1
ATOM 704 O O . LEU A 1 88 ? -6.771 -2.661 -13.844 1.00 92.25 88 LEU A O 1
ATOM 708 N N . GLY A 1 89 ? -8.144 -4.379 -13.337 1.00 90.94 89 GLY A N 1
ATOM 709 C CA . GLY A 1 89 ? -8.720 -4.552 -14.675 1.00 90.94 89 GLY A CA 1
ATOM 710 C C . GLY A 1 89 ? -7.976 -5.524 -15.601 1.00 90.94 89 GLY A C 1
ATOM 711 O O . GLY A 1 89 ? -8.469 -5.787 -16.696 1.00 90.94 89 GLY A O 1
ATOM 712 N N . ALA A 1 90 ? -6.828 -6.072 -15.191 1.00 94.12 90 ALA A N 1
ATOM 713 C CA . ALA A 1 90 ? -6.163 -7.173 -15.887 1.00 94.12 90 ALA A CA 1
ATOM 714 C C . ALA A 1 90 ? -6.714 -8.539 -15.441 1.00 94.12 90 ALA A C 1
ATOM 716 O O . ALA A 1 90 ? -7.288 -8.668 -14.360 1.00 94.12 90 ALA A O 1
ATOM 717 N N . GLU A 1 91 ? -6.497 -9.579 -16.253 1.00 93.19 91 GLU A N 1
ATOM 718 C CA . GLU A 1 91 ? -6.900 -10.958 -15.917 1.00 93.19 91 GLU A CA 1
ATOM 719 C C . GLU A 1 91 ? -6.230 -11.467 -14.635 1.00 93.19 91 GLU A C 1
ATOM 721 O O . GLU A 1 91 ? -6.811 -12.242 -13.882 1.00 93.19 91 GLU A O 1
ATOM 726 N N . ASP A 1 92 ? -5.016 -10.994 -14.366 1.00 93.12 92 ASP A N 1
ATOM 727 C CA . ASP A 1 92 ? -4.204 -11.363 -13.217 1.00 93.12 92 ASP A CA 1
ATOM 728 C C . ASP A 1 92 ? -4.194 -10.274 -12.129 1.00 93.12 92 ASP A C 1
ATOM 730 O O . ASP A 1 92 ? -3.232 -10.166 -11.357 1.00 93.12 92 ASP A O 1
ATOM 734 N N . GLN A 1 93 ? -5.254 -9.457 -12.061 1.00 94.75 93 GLN A N 1
ATOM 735 C CA . GLN A 1 93 ? -5.421 -8.455 -11.010 1.00 94.75 93 GLN A CA 1
ATOM 736 C C . GLN A 1 93 ? -5.359 -9.089 -9.615 1.00 94.75 93 GLN A C 1
ATOM 738 O O . GLN A 1 93 ? -5.847 -10.198 -9.390 1.00 94.75 93 GLN A O 1
ATOM 743 N N . LYS A 1 94 ? -4.798 -8.356 -8.653 1.00 94.50 94 LYS A N 1
ATOM 744 C CA . LYS A 1 94 ? -4.815 -8.738 -7.238 1.00 94.50 94 LYS A CA 1
ATOM 745 C C . LYS A 1 94 ? -5.367 -7.599 -6.397 1.00 94.50 94 LYS A C 1
ATOM 747 O O . LYS A 1 94 ? -4.982 -6.444 -6.578 1.00 94.50 94 LYS A O 1
ATOM 752 N N . ILE A 1 95 ? -6.258 -7.949 -5.476 1.00 95.94 95 ILE A N 1
ATOM 753 C CA . ILE A 1 95 ? -6.848 -7.052 -4.484 1.00 95.94 95 ILE A CA 1
ATOM 754 C C . ILE A 1 95 ? -6.648 -7.718 -3.131 1.00 95.94 95 ILE A C 1
ATOM 756 O O . ILE A 1 95 ? -7.024 -8.876 -2.960 1.00 95.94 95 ILE A O 1
ATOM 760 N N . LEU A 1 96 ? -6.010 -7.009 -2.207 1.00 95.62 96 LEU A N 1
ATOM 761 C CA . LEU A 1 96 ? -5.646 -7.523 -0.893 1.00 95.62 96 LEU A CA 1
ATOM 762 C C . LEU A 1 96 ? -6.021 -6.487 0.159 1.00 95.62 96 LEU A C 1
ATOM 764 O O . LEU A 1 96 ? -5.582 -5.347 0.067 1.00 95.62 96 LEU A O 1
ATOM 768 N N . SER A 1 97 ? -6.816 -6.880 1.146 1.00 96.75 97 SER A N 1
ATOM 769 C CA . SER A 1 97 ? -7.179 -6.074 2.314 1.00 96.75 97 SER A CA 1
ATOM 770 C C . SER A 1 97 ? -6.427 -6.571 3.548 1.00 96.75 97 SER A C 1
ATOM 772 O O . SER A 1 97 ? -6.164 -7.765 3.689 1.00 96.75 97 SER A O 1
ATOM 774 N N . GLY A 1 98 ? -6.081 -5.659 4.450 1.00 96.06 98 GLY A N 1
ATOM 775 C CA . GLY A 1 98 ? -5.532 -5.995 5.758 1.00 96.06 98 GLY A CA 1
ATOM 776 C C . GLY A 1 98 ? -4.790 -4.826 6.385 1.00 96.06 98 GLY A C 1
ATOM 777 O O . GLY A 1 98 ? -4.787 -3.702 5.872 1.00 96.06 98 GLY A O 1
ATOM 778 N N . THR A 1 99 ? -4.096 -5.103 7.482 1.00 96.56 99 THR A N 1
ATOM 779 C CA . THR A 1 99 ? -3.325 -4.071 8.171 1.00 96.56 99 THR A CA 1
ATOM 780 C C . THR A 1 99 ? -2.098 -3.660 7.360 1.00 96.56 99 THR A C 1
ATOM 782 O O . THR A 1 99 ? -1.555 -4.443 6.574 1.00 96.56 99 THR A O 1
ATOM 785 N N . MET A 1 100 ? -1.617 -2.434 7.572 1.00 95.38 100 MET A N 1
ATOM 786 C CA . MET A 1 100 ? -0.376 -1.947 6.963 1.00 95.38 100 MET A CA 1
ATOM 787 C C . MET A 1 100 ? 0.776 -2.933 7.176 1.00 95.38 100 MET A C 1
ATOM 789 O O . MET A 1 100 ? 1.460 -3.283 6.220 1.00 95.38 100 MET A O 1
ATOM 793 N N . LYS A 1 101 ? 0.930 -3.469 8.389 1.00 95.31 101 LYS A N 1
ATOM 794 C CA . LYS A 1 101 ? 1.957 -4.471 8.707 1.00 95.31 101 LYS A CA 1
ATOM 795 C C . LYS A 1 101 ? 1.830 -5.752 7.891 1.00 95.31 101 LYS A C 1
ATOM 797 O O . LYS A 1 101 ? 2.830 -6.331 7.472 1.00 95.31 101 LYS A O 1
ATOM 802 N N . GLN A 1 102 ? 0.602 -6.223 7.685 1.00 94.62 102 GLN A N 1
ATOM 803 C CA . GLN A 1 102 ? 0.367 -7.396 6.855 1.00 94.62 102 GLN A CA 1
ATOM 804 C C . GLN A 1 102 ? 0.786 -7.088 5.421 1.00 94.62 102 GLN A C 1
ATOM 806 O O . GLN A 1 102 ? 1.680 -7.753 4.901 1.00 94.62 102 GLN A O 1
ATOM 811 N N . LEU A 1 103 ? 0.217 -6.044 4.816 1.00 94.69 103 LEU A N 1
ATOM 812 C CA . LEU A 1 103 ? 0.440 -5.714 3.407 1.00 94.69 103 LEU A CA 1
ATOM 813 C C . LEU A 1 103 ? 1.879 -5.282 3.102 1.00 94.69 103 LEU A C 1
ATOM 815 O O . LEU A 1 103 ? 2.346 -5.507 1.988 1.00 94.69 103 LEU A O 1
ATOM 819 N N . GLU A 1 104 ? 2.610 -4.740 4.077 1.00 94.69 104 GLU A N 1
ATOM 820 C CA . GLU A 1 104 ? 4.040 -4.433 3.959 1.00 94.69 104 GLU A CA 1
ATOM 821 C C . GLU A 1 104 ? 4.874 -5.677 3.618 1.00 94.69 104 GLU A C 1
ATOM 823 O O . GLU A 1 104 ? 5.863 -5.580 2.893 1.00 94.69 104 GLU A O 1
ATOM 828 N N . SER A 1 105 ? 4.457 -6.862 4.067 1.00 91.81 105 SER A N 1
ATOM 829 C CA . SER A 1 105 ? 5.180 -8.124 3.851 1.00 91.81 105 SER A CA 1
ATOM 830 C C . SER A 1 105 ? 4.689 -8.951 2.654 1.00 91.81 105 SER A C 1
ATOM 832 O O . 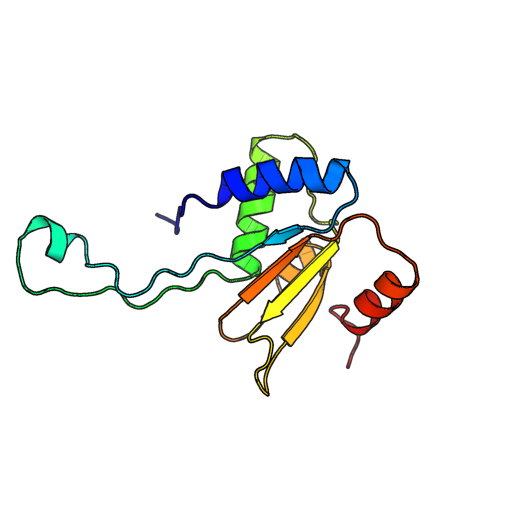SER A 1 105 ? 5.283 -9.980 2.330 1.00 91.81 105 SER A O 1
ATOM 834 N N . VAL A 1 106 ? 3.613 -8.525 1.986 1.00 91.75 106 VAL A N 1
ATOM 835 C CA . VAL A 1 106 ? 2.901 -9.349 0.997 1.00 91.75 106 VAL A CA 1
ATOM 836 C C . VAL A 1 106 ? 3.292 -9.006 -0.429 1.00 91.75 106 VAL A C 1
ATOM 838 O O . VAL A 1 106 ? 3.315 -7.840 -0.820 1.00 91.75 106 VAL A O 1
ATOM 841 N N . ASP A 1 107 ? 3.523 -10.035 -1.244 1.00 90.81 107 ASP A N 1
ATOM 842 C CA . ASP A 1 107 ? 3.749 -9.861 -2.676 1.00 90.81 107 ASP A CA 1
ATOM 843 C C . ASP A 1 107 ? 2.435 -9.603 -3.438 1.00 90.81 107 ASP A C 1
ATOM 845 O O . ASP A 1 107 ? 1.660 -10.513 -3.763 1.00 90.81 107 ASP A O 1
ATOM 849 N N . CYS A 1 108 ? 2.216 -8.332 -3.775 1.00 88.94 108 CYS A N 1
ATOM 850 C CA . CYS A 1 108 ? 1.101 -7.879 -4.609 1.00 88.94 108 CYS A CA 1
ATOM 851 C C . CYS A 1 108 ? 1.282 -8.234 -6.103 1.00 88.94 108 CYS A C 1
ATOM 853 O O . CYS A 1 108 ? 0.351 -8.083 -6.894 1.00 88.94 108 CYS A O 1
ATOM 855 N N . GLY A 1 109 ? 2.436 -8.774 -6.506 1.00 91.25 109 GLY A N 1
ATOM 856 C CA . GLY A 1 109 ? 2.757 -9.163 -7.875 1.00 91.25 109 GLY A CA 1
ATOM 857 C C . GLY A 1 109 ? 3.388 -8.040 -8.703 1.00 91.25 109 GLY A C 1
ATOM 858 O O . GLY A 1 109 ? 4.047 -7.140 -8.190 1.00 91.25 109 GLY A O 1
ATOM 859 N N . ALA A 1 110 ? 3.222 -8.127 -10.024 1.00 92.88 110 ALA A N 1
ATOM 860 C CA . ALA A 1 110 ? 3.762 -7.155 -10.967 1.00 92.88 110 ALA A CA 1
ATOM 861 C C . ALA A 1 110 ? 2.993 -5.812 -10.944 1.00 92.88 110 ALA A C 1
ATOM 863 O O . ALA A 1 110 ? 1.771 -5.818 -10.767 1.00 92.88 110 ALA A O 1
ATOM 864 N N . PRO A 1 111 ? 3.670 -4.679 -11.216 1.00 91.12 111 PRO A N 1
ATOM 865 C CA . PRO A 1 111 ? 3.045 -3.355 -11.311 1.00 91.12 111 PRO A CA 1
ATOM 866 C C . PRO A 1 111 ? 1.991 -3.285 -12.435 1.00 91.12 111 PRO A C 1
ATOM 868 O O . PRO A 1 111 ? 2.001 -4.094 -13.359 1.00 91.12 111 PRO A O 1
ATOM 871 N N . LEU A 1 112 ? 1.074 -2.312 -12.460 1.00 92.44 112 LEU A N 1
ATOM 872 C CA . LEU A 1 112 ? 0.970 -1.099 -11.634 1.00 92.44 112 LEU A CA 1
ATOM 873 C C . LEU A 1 112 ? 0.217 -1.324 -10.324 1.00 92.44 112 LEU A C 1
ATOM 875 O O . LEU A 1 112 ? -0.760 -2.072 -10.296 1.00 92.44 112 LEU A O 1
ATOM 879 N N . HIS A 1 113 ? 0.651 -0.635 -9.270 1.00 94.31 113 HIS A N 1
ATOM 880 C CA . HIS A 1 113 ? 0.070 -0.742 -7.935 1.00 94.31 113 HIS A CA 1
ATOM 881 C C . HIS A 1 113 ? -0.613 0.560 -7.498 1.00 94.31 113 HIS A C 1
ATOM 883 O O . HIS A 1 113 ? -0.167 1.656 -7.845 1.00 94.31 113 HIS A O 1
ATOM 889 N N . CYS A 1 114 ? -1.664 0.438 -6.690 1.00 93.94 114 CYS A N 1
ATOM 890 C CA . CYS A 1 114 ? -2.194 1.534 -5.883 1.00 93.94 114 CYS A CA 1
ATOM 891 C C . CYS A 1 114 ? -2.545 1.042 -4.476 1.00 93.94 114 CYS A C 1
ATOM 893 O O . CYS A 1 114 ? -2.702 -0.156 -4.239 1.00 93.94 114 CYS A O 1
ATOM 895 N N . LEU A 1 115 ? -2.620 1.978 -3.535 1.00 95.12 115 LEU A N 1
ATOM 896 C CA . LEU A 1 115 ? -2.945 1.713 -2.138 1.00 95.12 115 LEU A CA 1
ATOM 897 C C . LEU A 1 115 ? -4.169 2.546 -1.766 1.00 95.12 115 LEU A C 1
ATOM 899 O O . LEU A 1 115 ? -4.257 3.711 -2.142 1.00 95.12 115 LEU A O 1
ATOM 903 N N . VAL A 1 116 ? -5.110 1.975 -1.027 1.00 96.12 116 VAL A N 1
ATOM 904 C CA . VAL A 1 116 ? -6.193 2.727 -0.390 1.00 96.12 116 VAL A CA 1
ATOM 905 C C . VAL A 1 116 ? -6.046 2.591 1.113 1.00 96.12 116 VAL A C 1
ATOM 907 O O . VAL A 1 116 ? -5.989 1.481 1.630 1.00 96.12 116 VAL A O 1
ATOM 910 N N . ILE A 1 117 ? -5.997 3.715 1.818 1.00 95.19 117 ILE A N 1
ATOM 911 C CA . ILE A 1 117 ? -6.062 3.734 3.280 1.00 95.19 117 ILE A CA 1
ATOM 912 C C . ILE A 1 117 ? -7.531 3.830 3.673 1.00 95.19 117 ILE A C 1
ATOM 914 O O . ILE A 1 117 ? -8.236 4.743 3.227 1.00 95.19 117 ILE A O 1
ATOM 918 N N . VAL A 1 118 ? -7.983 2.882 4.490 1.00 95.88 118 VAL A N 1
ATOM 919 C CA . VAL A 1 118 ? -9.385 2.775 4.886 1.00 95.88 118 VAL A CA 1
ATOM 920 C C . VAL A 1 118 ? -9.698 3.832 5.951 1.00 95.88 118 VAL A C 1
ATOM 922 O O . VAL A 1 118 ? -8.961 4.018 6.927 1.00 95.88 118 VAL A O 1
ATOM 925 N N . GLY A 1 119 ? -10.780 4.570 5.715 1.00 94.44 119 GLY A N 1
ATOM 926 C CA . GLY A 1 119 ? -11.387 5.518 6.641 1.00 94.44 119 GLY A CA 1
ATOM 927 C C . GLY A 1 119 ? -12.434 4.839 7.524 1.00 94.44 119 GLY A C 1
ATOM 928 O O . GLY A 1 119 ? -12.253 3.716 7.984 1.00 94.44 119 GLY A O 1
ATOM 929 N N . LYS A 1 120 ? -13.550 5.523 7.774 1.00 94.94 120 LYS A N 1
ATOM 930 C CA . LYS A 1 120 ? -14.684 4.944 8.492 1.00 94.94 120 LYS A CA 1
ATOM 931 C C . LYS A 1 120 ? -15.497 4.075 7.536 1.00 94.94 120 LYS A C 1
ATOM 933 O O . LYS A 1 120 ? -15.908 4.554 6.484 1.00 94.94 120 LYS A O 1
ATOM 938 N N . THR A 1 121 ? -15.767 2.841 7.939 1.00 95.56 121 THR A N 1
ATOM 939 C CA . THR A 1 121 ? -16.488 1.853 7.136 1.00 95.56 121 THR A CA 1
ATOM 940 C C . THR A 1 121 ? -17.966 1.749 7.505 1.00 95.56 121 THR A C 1
ATOM 942 O O . THR A 1 121 ? -18.374 1.968 8.649 1.00 95.56 121 THR A O 1
ATOM 945 N N . HIS A 1 122 ? -18.785 1.409 6.513 1.00 95.75 122 HIS A N 1
ATOM 946 C CA . HIS A 1 122 ? -20.131 0.865 6.689 1.00 95.75 122 HIS A CA 1
ATOM 947 C C . HIS A 1 122 ? -20.069 -0.679 6.735 1.00 95.75 122 HIS A C 1
ATOM 949 O O . HIS A 1 122 ? -19.198 -1.243 6.076 1.00 95.75 122 HIS A O 1
ATOM 955 N N . PRO A 1 123 ? -21.000 -1.398 7.399 1.00 96.06 123 PRO A N 1
ATOM 956 C CA . PRO A 1 123 ? -20.963 -2.869 7.477 1.00 96.06 123 PRO A CA 1
ATOM 957 C C . PRO A 1 123 ? -20.820 -3.591 6.127 1.00 96.06 123 PRO A C 1
ATOM 959 O O . PRO A 1 123 ? -20.093 -4.566 6.006 1.00 96.06 123 PRO A O 1
ATOM 962 N N . VAL A 1 124 ? -21.450 -3.062 5.075 1.00 96.38 124 VAL A N 1
ATOM 963 C CA . VAL A 1 124 ? -21.322 -3.603 3.707 1.00 96.38 124 VAL A CA 1
ATOM 964 C C . VAL A 1 124 ? -19.893 -3.463 3.157 1.00 96.38 124 VAL A C 1
ATOM 966 O O . VAL A 1 124 ? -19.429 -4.319 2.411 1.00 96.38 124 VAL A O 1
ATOM 969 N N . GLU A 1 125 ? -19.179 -2.393 3.512 1.00 95.00 125 GLU A N 1
ATOM 970 C CA . GLU A 1 125 ? -17.768 -2.238 3.141 1.00 95.00 125 GLU A CA 1
ATOM 971 C C . GLU A 1 125 ? -16.884 -3.206 3.932 1.00 95.00 125 GLU A C 1
ATOM 973 O O . GLU A 1 125 ? -15.945 -3.756 3.368 1.00 95.00 125 GLU A O 1
ATOM 978 N N . GLU A 1 126 ? -17.198 -3.460 5.205 1.00 94.75 126 GLU A N 1
ATOM 979 C CA . GLU A 1 126 ? -16.475 -4.429 6.043 1.00 94.75 126 GLU A CA 1
ATOM 980 C C . GLU A 1 126 ? -16.593 -5.851 5.490 1.00 94.75 126 GLU A C 1
ATOM 982 O O . GLU A 1 126 ? -15.587 -6.552 5.398 1.00 94.75 126 GLU A O 1
ATOM 987 N N . GLU A 1 127 ? -17.785 -6.251 5.036 1.00 94.25 127 GLU A N 1
ATOM 988 C CA . GLU A 1 127 ? -17.992 -7.527 4.337 1.00 94.25 127 GLU A CA 1
ATOM 989 C C . GLU A 1 127 ? -17.117 -7.630 3.076 1.00 94.25 127 GLU A C 1
ATOM 991 O O . GLU A 1 127 ? -16.532 -8.680 2.800 1.00 94.25 127 GLU A O 1
ATOM 996 N N . MET A 1 128 ? -16.975 -6.531 2.327 1.00 94.25 128 MET A N 1
ATOM 997 C CA . MET A 1 128 ? -16.137 -6.493 1.127 1.00 94.25 128 MET A CA 1
ATOM 998 C C . MET A 1 128 ? -14.637 -6.534 1.445 1.00 94.25 128 MET A C 1
ATOM 1000 O O . MET A 1 128 ? -13.866 -7.153 0.710 1.00 94.25 128 MET A O 1
ATOM 1004 N N . LEU A 1 129 ? -14.207 -5.874 2.523 1.00 95.06 129 LEU A N 1
ATOM 1005 C CA . LEU A 1 129 ? -12.824 -5.933 2.999 1.00 95.06 129 LEU A CA 1
ATOM 1006 C C . LEU A 1 129 ? -12.480 -7.352 3.457 1.00 95.06 129 LEU A C 1
ATOM 1008 O O . LEU A 1 129 ? -11.468 -7.901 3.030 1.00 95.06 129 LEU A O 1
ATOM 1012 N N . GLU A 1 130 ? -13.363 -7.983 4.233 1.00 94.25 130 GLU A N 1
ATOM 1013 C CA . GLU A 1 130 ? -13.182 -9.360 4.698 1.00 94.25 130 GLU A CA 1
ATOM 1014 C C . GLU A 1 130 ? -13.077 -10.346 3.523 1.00 94.25 130 GLU A C 1
ATOM 1016 O O . GLU A 1 130 ? -12.238 -11.246 3.550 1.00 94.25 130 GLU A O 1
ATOM 1021 N N . PHE A 1 131 ? -13.848 -10.132 2.449 1.00 94.00 131 PHE A N 1
ATOM 1022 C CA . PHE A 1 131 ? -13.757 -10.943 1.232 1.00 94.00 131 PHE A CA 1
ATOM 1023 C C . PHE A 1 131 ? -12.356 -10.925 0.598 1.00 94.00 131 PHE A C 1
ATOM 1025 O O . PHE A 1 131 ? -11.924 -11.944 0.069 1.00 94.00 131 PHE A O 1
ATOM 1032 N N . TYR A 1 132 ? -11.627 -9.806 0.662 1.00 94.38 132 TYR A N 1
ATOM 1033 C CA . TYR A 1 132 ? -10.269 -9.675 0.108 1.00 94.38 132 TYR A CA 1
ATOM 1034 C C . TYR A 1 132 ? -9.158 -9.767 1.155 1.00 94.38 132 TYR A C 1
ATOM 1036 O O . TYR A 1 132 ? -8.004 -9.435 0.865 1.00 94.38 132 TYR A O 1
ATOM 1044 N N . LYS A 1 133 ? -9.482 -10.179 2.378 1.00 93.44 133 LYS A N 1
ATOM 1045 C CA . LYS A 1 133 ? -8.542 -10.134 3.489 1.00 93.44 133 LYS A CA 1
ATOM 1046 C C . LYS A 1 133 ? -7.365 -11.079 3.289 1.00 93.44 133 LYS A C 1
ATOM 1048 O O . LYS A 1 133 ? -7.511 -12.252 2.945 1.00 93.44 133 LYS A O 1
ATOM 1053 N N . TYR A 1 134 ? -6.171 -10.557 3.534 1.00 83.19 134 TYR A N 1
ATOM 1054 C CA . TYR A 1 134 ? -4.939 -11.319 3.455 1.00 83.19 134 TYR A CA 1
ATOM 1055 C C . TYR A 1 134 ? -4.917 -12.434 4.512 1.00 83.19 134 TYR A C 1
ATOM 1057 O O . TYR A 1 134 ? -5.103 -12.187 5.703 1.00 83.19 134 TYR A O 1
ATOM 1065 N N . GLY A 1 135 ? -4.653 -13.667 4.073 1.00 75.06 135 GLY A N 1
ATOM 1066 C CA . GLY A 1 135 ? -4.604 -14.852 4.937 1.00 75.06 135 GLY A CA 1
ATOM 1067 C C . GLY A 1 135 ? -5.896 -15.672 4.967 1.00 75.06 135 GLY A C 1
ATOM 1068 O O . GLY A 1 135 ? -5.873 -16.804 5.451 1.00 75.06 135 GLY A O 1
ATOM 1069 N N . THR A 1 136 ? -6.988 -15.167 4.393 1.00 54.28 136 THR A N 1
ATOM 1070 C CA . THR A 1 136 ? -8.173 -15.976 4.104 1.00 54.28 136 THR A CA 1
ATOM 1071 C C . THR A 1 136 ? -7.929 -16.692 2.776 1.00 54.28 136 THR A C 1
ATOM 1073 O O . THR A 1 136 ? -7.676 -16.053 1.757 1.00 54.28 136 THR A O 1
ATOM 1076 N N . ALA A 1 137 ? -7.900 -18.025 2.791 1.00 40.38 137 ALA A N 1
ATOM 1077 C CA . ALA A 1 137 ? -7.730 -18.816 1.577 1.00 40.38 137 ALA A CA 1
ATOM 1078 C C . ALA A 1 137 ? -8.934 -18.588 0.649 1.00 40.38 137 ALA A C 1
ATOM 1080 O O . ALA A 1 137 ? -10.014 -19.108 0.924 1.00 40.38 137 ALA A O 1
ATOM 1081 N N . ASN A 1 138 ? -8.729 -17.819 -0.421 1.00 39.34 138 ASN A N 1
ATOM 1082 C CA . ASN A 1 138 ? -9.620 -17.750 -1.577 1.00 39.34 138 ASN A CA 1
ATOM 1083 C C . ASN A 1 138 ? -8.966 -18.453 -2.763 1.00 39.34 138 ASN A C 1
ATOM 1085 O O . ASN A 1 138 ? -7.765 -18.188 -3.008 1.00 39.34 138 ASN A O 1
#

Secondary structure (DSSP, 8-state):
-----THHHHHHHHHHHHHHTT--EEEEPPEE-SPBPHHHHHH--S--BPPPEE--HHHHHHHHHHHHHHH---S--TT-EEEEEESTTSTT-EEEEEEHHHHHTS---SSPEEEEE--SPPHHHHHHHHHTBTTS--

Sequence (138 aa):
MNDVGICRLQLYHYGETNRALGLHTLCLLDIRVKEPTFESLCRGGKKQYEPPRYMTVNTAIEQLLEVEQKRGDSVYSEETECVGFARLGAEDQKILSGTMKQLESVDCGAPLHCLVIVGKTHPVEEEMLEFYKYGTAN

pLDDT: mean 84.89, std 14.65, range [33.19, 97.38]

InterPro domains:
  IPR004551 Diphthine synthase [PTHR10882] (1-135)
  IPR014776 Tetrapyrrole methylase, subdomain 2 [G3DSA:3.30.950.10] (16-136)
  IPR035996 Tetrapyrrole methylase superfamily [SSF53790] (11-135)

Foldseek 3Di:
DPPPDPQLVVQQVVLLVCQVVLHKDKFQWDKAWFDFDPCCVPPVDPGDGDHIDEDALLNVLVSNVVSCVVPVPPSADQQFKKWKWAPPPDPPIAIEIGGSVLRNPDDRDDDDMIMMGGGHDDVVVVVVRVVRYPPPDD

Radius of gyration: 17.1 Å; chains: 1; bounding box: 49×35×42 Å